Protein AF-A0A3T0Y3P7-F1 (afdb_monomer_lite)

Secondary structure (DSSP, 8-state):
-EEEEEEEEEEEE-TTSS-EEEEEEEEEEETTS-EEEEE-HHHHTTTTT-HHHHHHHHHHHHHT--SSEEPPPEETTT--B-

Radius of gyration: 13.36 Å; chains: 1; bounding box: 26×26×40 Å

pLDDT: mean 94.64, std 4.27, range [79.19, 98.38]

Sequence (82 aa):
MPVAIRAAASWRRRRWLKSHYRRIRHDARFADGREEHGIDLNAVLQGARFPADYWSTRKGADLACPEEGTGLWVDYPYGRTL

Structure (mmCIF, N/CA/C/O backbone):
data_AF-A0A3T0Y3P7-F1
#
_entry.id   AF-A0A3T0Y3P7-F1
#
loop_
_atom_site.group_PDB
_atom_site.id
_atom_site.type_symbol
_atom_site.label_atom_id
_atom_site.label_alt_id
_atom_site.label_comp_id
_atom_site.label_asym_id
_atom_site.label_entity_id
_atom_site.label_seq_id
_atom_site.pdbx_PDB_ins_code
_atom_site.Cartn_x
_atom_site.Cartn_y
_atom_site.Cartn_z
_atom_site.occupancy
_atom_site.B_iso_or_equiv
_atom_site.auth_seq_id
_atom_site.auth_comp_id
_atom_site.auth_asym_id
_atom_site.auth_atom_id
_atom_site.pdbx_PDB_model_num
ATOM 1 N N . MET A 1 1 ? 9.133 -9.245 -8.480 1.00 85.19 1 MET A N 1
ATOM 2 C CA . MET A 1 1 ? 8.571 -7.880 -8.420 1.00 85.19 1 MET A CA 1
ATOM 3 C C . MET A 1 1 ? 7.094 -8.001 -8.101 1.00 85.19 1 MET A C 1
ATOM 5 O O . MET A 1 1 ? 6.476 -8.911 -8.651 1.00 85.19 1 MET A O 1
ATOM 9 N N . PRO A 1 2 ? 6.547 -7.195 -7.182 1.00 93.56 2 PRO A N 1
ATOM 10 C CA . PRO A 1 2 ? 5.106 -7.164 -6.970 1.00 93.56 2 PRO A CA 1
ATOM 11 C C . PRO A 1 2 ? 4.396 -6.614 -8.211 1.00 93.56 2 PRO A C 1
ATOM 13 O O . PRO A 1 2 ? 4.980 -5.862 -8.988 1.00 93.56 2 PRO A O 1
ATOM 16 N N . VAL A 1 3 ? 3.141 -7.011 -8.386 1.00 97.06 3 VAL A N 1
ATOM 17 C CA . VAL A 1 3 ? 2.252 -6.542 -9.462 1.00 97.06 3 VAL A CA 1
ATOM 18 C C . VAL A 1 3 ? 1.188 -5.583 -8.939 1.00 97.06 3 VAL A C 1
ATOM 20 O O . VAL A 1 3 ? 0.668 -4.774 -9.700 1.00 97.06 3 VAL A O 1
ATOM 23 N N . ALA A 1 4 ? 0.886 -5.645 -7.639 1.00 97.69 4 ALA A N 1
ATOM 24 C CA . ALA A 1 4 ? -0.042 -4.734 -6.994 1.00 97.69 4 ALA A CA 1
ATOM 25 C C . ALA A 1 4 ? 0.341 -4.474 -5.535 1.00 97.69 4 ALA A C 1
ATOM 27 O O . ALA A 1 4 ? 0.927 -5.331 -4.870 1.00 97.69 4 ALA A O 1
ATOM 28 N N . ILE A 1 5 ? -0.029 -3.298 -5.037 1.00 98.00 5 ILE A N 1
ATOM 29 C CA . ILE A 1 5 ? 0.162 -2.851 -3.655 1.00 98.00 5 ILE A CA 1
ATOM 30 C C . ILE A 1 5 ? -1.182 -2.387 -3.097 1.00 98.00 5 ILE A C 1
ATOM 32 O O . ILE A 1 5 ? -2.023 -1.896 -3.839 1.00 98.00 5 ILE A O 1
ATOM 36 N N . ARG A 1 6 ? -1.397 -2.496 -1.789 1.00 98.12 6 ARG A N 1
ATOM 37 C CA . ARG A 1 6 ? -2.489 -1.782 -1.108 1.00 98.12 6 ARG A CA 1
ATOM 38 C C . ARG A 1 6 ? -2.024 -1.224 0.222 1.00 98.12 6 ARG A C 1
ATOM 40 O O . ARG A 1 6 ? -1.059 -1.720 0.807 1.00 98.12 6 ARG A O 1
ATOM 47 N N . ALA A 1 7 ? -2.741 -0.227 0.718 1.00 98.19 7 ALA A N 1
ATOM 48 C CA . ALA A 1 7 ? -2.546 0.312 2.054 1.00 98.19 7 ALA A CA 1
ATOM 49 C C . ALA A 1 7 ? -3.693 -0.116 2.981 1.00 98.19 7 ALA A C 1
ATOM 51 O O . ALA A 1 7 ? -4.848 -0.201 2.569 1.00 98.19 7 ALA A O 1
ATOM 52 N N . ALA A 1 8 ? -3.372 -0.374 4.245 1.00 97.94 8 ALA A N 1
ATOM 53 C CA . ALA A 1 8 ? -4.339 -0.652 5.297 1.00 97.94 8 ALA A CA 1
ATOM 54 C C . ALA A 1 8 ? -4.125 0.304 6.473 1.00 97.94 8 ALA A C 1
ATOM 56 O O . ALA A 1 8 ? -3.021 0.405 7.021 1.00 97.94 8 ALA A O 1
ATOM 57 N N . ALA A 1 9 ? -5.191 0.992 6.871 1.00 97.62 9 ALA A N 1
ATOM 58 C CA . ALA A 1 9 ? -5.210 1.923 7.984 1.00 97.62 9 ALA A CA 1
ATOM 59 C C . ALA A 1 9 ? -5.814 1.276 9.236 1.00 97.62 9 ALA A C 1
ATOM 61 O O . ALA A 1 9 ? -6.806 0.554 9.185 1.00 97.62 9 ALA A O 1
ATOM 62 N N . SER A 1 10 ? -5.216 1.557 10.392 1.00 96.00 10 SER A N 1
ATOM 63 C CA . SER A 1 10 ? -5.771 1.187 11.698 1.00 96.00 10 SER A CA 1
ATOM 64 C C . SER A 1 10 ? -5.479 2.267 12.728 1.00 96.00 10 SER A C 1
ATOM 66 O O . SER A 1 10 ? -4.386 2.847 12.734 1.00 96.00 10 SER A O 1
ATOM 68 N N . TRP A 1 11 ? -6.415 2.506 13.643 1.00 94.75 11 TRP A N 1
ATOM 69 C CA . TRP A 1 11 ? -6.175 3.396 14.772 1.00 94.75 11 TRP A CA 1
ATOM 70 C C . TRP A 1 11 ? -5.384 2.690 15.870 1.00 94.75 11 TRP A C 1
ATOM 72 O O . TRP A 1 11 ? -5.693 1.579 16.305 1.00 94.75 11 TRP A O 1
ATOM 82 N N . ARG A 1 12 ? -4.326 3.344 16.350 1.00 91.69 12 ARG A N 1
ATOM 83 C CA . ARG A 1 12 ? -3.528 2.871 17.483 1.00 91.69 12 ARG A CA 1
ATOM 84 C C . ARG A 1 12 ? -3.511 3.920 18.578 1.00 91.69 12 ARG A C 1
ATOM 86 O O . ARG A 1 12 ? -3.378 5.112 18.317 1.00 91.69 12 ARG A O 1
ATOM 93 N N . ARG A 1 13 ? -3.626 3.465 19.823 1.00 90.38 13 ARG A N 1
ATOM 94 C CA . ARG A 1 13 ? -3.473 4.320 21.000 1.00 90.38 13 ARG A CA 1
ATOM 95 C C . ARG A 1 13 ? -1.988 4.484 21.314 1.00 90.38 13 ARG A C 1
ATOM 97 O O . ARG A 1 13 ? -1.237 3.506 21.312 1.00 90.38 13 ARG A O 1
ATOM 104 N N . ARG A 1 14 ? -1.555 5.709 21.610 1.00 87.50 14 ARG A N 1
ATOM 105 C CA . ARG A 1 14 ? -0.223 5.948 22.181 1.00 87.50 14 ARG A CA 1
ATOM 106 C C . ARG A 1 14 ? -0.227 5.457 23.631 1.00 87.50 14 ARG A C 1
ATOM 108 O O . ARG A 1 14 ? -1.102 5.837 24.394 1.00 87.50 14 ARG A O 1
ATOM 115 N N . ARG A 1 15 ? 0.739 4.620 24.033 1.00 80.88 15 ARG A N 1
ATOM 116 C CA . ARG A 1 15 ? 0.737 3.980 25.370 1.00 80.88 15 ARG A CA 1
ATOM 117 C C . ARG A 1 15 ? 0.674 4.970 26.544 1.00 80.88 15 ARG A C 1
ATOM 119 O O . ARG A 1 15 ? 0.090 4.636 27.564 1.00 80.88 15 ARG A O 1
ATOM 126 N N . TRP A 1 16 ? 1.224 6.174 26.381 1.00 80.62 16 TRP A N 1
ATOM 127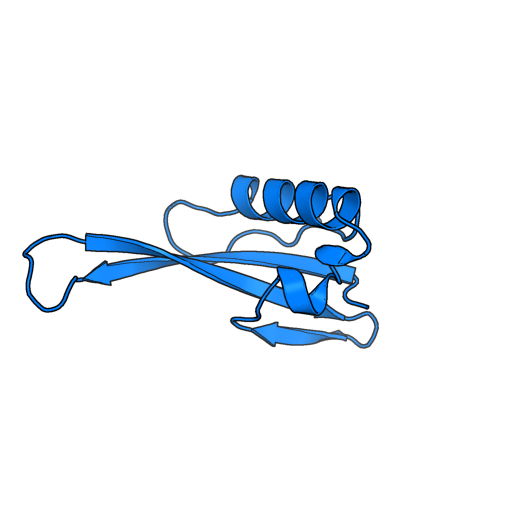 C CA . TRP A 1 16 ? 1.371 7.167 27.457 1.00 80.62 16 TRP A CA 1
ATOM 128 C C . TRP A 1 16 ? 0.546 8.443 27.269 1.00 80.62 16 TRP A C 1
ATOM 130 O O . TRP A 1 16 ? 0.51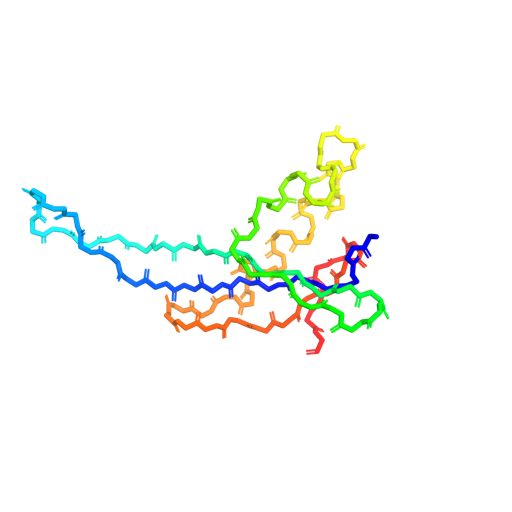1 9.296 28.146 1.00 80.62 16 TRP A O 1
ATOM 140 N N . LEU A 1 17 ? -0.119 8.593 26.126 1.00 79.19 17 LEU A N 1
ATOM 141 C CA . LEU A 1 17 ? -0.909 9.776 25.795 1.00 79.19 17 LEU A CA 1
ATOM 142 C C . LEU A 1 17 ? -2.340 9.324 25.520 1.00 79.19 17 LEU A C 1
ATOM 144 O O . LEU A 1 17 ? -2.545 8.326 24.835 1.00 79.19 17 LEU A O 1
ATOM 148 N N . LYS A 1 18 ? -3.340 10.100 25.951 1.00 84.00 18 LYS A N 1
ATOM 149 C CA . LYS A 1 18 ? -4.761 9.884 25.597 1.00 84.00 18 LYS A CA 1
ATOM 150 C C . LYS A 1 18 ? -5.061 10.166 24.108 1.00 84.00 18 LYS A C 1
ATOM 152 O O . LYS A 1 18 ? -6.177 10.511 23.747 1.00 84.00 18 LYS A O 1
ATOM 157 N N . SER A 1 19 ? -4.057 10.049 23.242 1.00 88.75 19 SER A N 1
ATOM 158 C CA . SER A 1 19 ? -4.110 10.365 21.821 1.00 88.75 19 SER A CA 1
ATOM 159 C C . SER A 1 19 ? -4.027 9.089 20.985 1.00 88.75 19 SER A C 1
ATOM 161 O O . SER A 1 19 ? -3.284 8.148 21.296 1.00 88.75 19 SER A O 1
ATOM 163 N N . HIS A 1 20 ? -4.803 9.079 19.907 1.00 89.50 20 HIS A N 1
ATOM 164 C CA . HIS A 1 20 ? -4.799 8.048 18.883 1.00 89.50 20 HIS A CA 1
ATOM 165 C C . HIS A 1 20 ? -4.001 8.542 17.672 1.00 89.50 20 HIS A C 1
ATOM 167 O O . HIS A 1 20 ? -3.933 9.739 17.403 1.00 89.50 20 HIS A O 1
ATOM 173 N N . TYR A 1 21 ? -3.368 7.624 16.951 1.00 91.31 21 TYR A N 1
ATOM 174 C CA . TYR A 1 21 ? -2.729 7.922 15.676 1.00 91.31 21 TYR A CA 1
ATOM 175 C C . TYR A 1 21 ? -3.112 6.873 14.640 1.00 91.31 21 TYR A C 1
ATOM 177 O O . TYR A 1 21 ? -3.276 5.690 14.960 1.00 91.31 21 TYR A O 1
ATOM 185 N N . ARG A 1 22 ? -3.248 7.323 13.395 1.00 93.69 22 ARG A N 1
ATOM 186 C CA . ARG A 1 22 ? -3.517 6.456 12.254 1.00 93.69 22 ARG A CA 1
ATOM 187 C C . ARG A 1 22 ? -2.214 5.773 11.861 1.00 93.69 22 ARG A C 1
ATOM 189 O O . ARG A 1 22 ? -1.229 6.434 11.537 1.00 93.69 22 ARG A O 1
ATOM 196 N N . ARG A 1 23 ? -2.185 4.444 11.934 1.00 95.00 23 ARG A N 1
ATOM 197 C CA . ARG A 1 23 ? -1.073 3.627 11.448 1.00 95.00 23 ARG A CA 1
ATOM 198 C C . ARG A 1 23 ? -1.443 3.063 10.083 1.00 95.00 23 ARG A C 1
ATOM 200 O O . ARG A 1 23 ? -2.417 2.321 9.989 1.00 95.00 23 ARG A O 1
ATOM 207 N N . ILE A 1 24 ? -0.614 3.349 9.084 1.00 96.44 24 ILE A N 1
ATOM 208 C CA . ILE A 1 24 ? -0.703 2.759 7.747 1.00 96.44 24 ILE A CA 1
ATOM 209 C C . ILE A 1 24 ? 0.304 1.608 7.641 1.00 96.44 24 ILE A C 1
ATOM 211 O O . ILE A 1 24 ? 1.427 1.695 8.146 1.00 96.44 24 ILE A O 1
ATOM 215 N N . ARG A 1 25 ? -0.122 0.506 7.032 1.00 97.12 25 ARG A N 1
ATOM 216 C CA . ARG A 1 25 ? 0.718 -0.619 6.604 1.00 97.12 25 ARG A CA 1
ATOM 217 C C . ARG A 1 25 ? 0.491 -0.855 5.118 1.00 97.12 25 ARG A C 1
ATOM 219 O O . ARG A 1 25 ? -0.581 -0.528 4.623 1.00 97.12 25 ARG A O 1
ATOM 226 N N . HIS A 1 26 ? 1.471 -1.447 4.451 1.00 97.75 26 HIS A N 1
ATOM 227 C CA . HIS A 1 26 ? 1.361 -1.809 3.045 1.00 97.75 26 HIS A CA 1
ATOM 228 C C . HIS A 1 26 ? 1.424 -3.317 2.887 1.00 97.75 26 HIS A C 1
ATOM 230 O O . HIS A 1 26 ? 2.195 -3.975 3.586 1.00 97.75 26 HIS A O 1
ATOM 236 N N . ASP A 1 27 ? 0.643 -3.826 1.947 1.00 97.94 27 ASP A N 1
ATOM 237 C CA . ASP A 1 27 ? 0.697 -5.211 1.504 1.00 97.94 27 ASP A CA 1
ATOM 238 C C . ASP A 1 27 ? 1.096 -5.240 0.028 1.00 97.94 27 ASP A C 1
ATOM 240 O O . ASP A 1 27 ? 0.794 -4.305 -0.720 1.00 97.94 27 ASP A O 1
ATOM 244 N N . ALA A 1 28 ? 1.745 -6.320 -0.394 1.00 97.88 28 ALA A N 1
ATOM 245 C CA . ALA A 1 28 ? 2.129 -6.554 -1.778 1.00 97.88 28 ALA A CA 1
ATOM 246 C C . ALA A 1 28 ? 1.558 -7.867 -2.292 1.00 97.88 28 ALA A C 1
ATOM 248 O O . ALA A 1 28 ? 1.620 -8.882 -1.604 1.00 97.88 28 ALA A O 1
ATOM 249 N N . ARG A 1 29 ? 1.076 -7.850 -3.533 1.00 97.88 29 ARG A N 1
ATOM 250 C CA . ARG A 1 29 ? 0.723 -9.040 -4.303 1.00 97.88 29 ARG A CA 1
ATOM 251 C C . ARG A 1 29 ? 1.746 -9.241 -5.412 1.00 97.88 29 ARG A C 1
ATOM 253 O O . ARG A 1 29 ? 2.095 -8.299 -6.125 1.00 97.88 29 ARG A O 1
ATOM 260 N N . PHE A 1 30 ? 2.217 -10.468 -5.565 1.00 96.19 30 PHE A N 1
ATOM 261 C CA . PHE A 1 30 ? 3.197 -10.873 -6.566 1.00 96.19 30 PHE A CA 1
ATOM 262 C C . PHE A 1 30 ? 2.526 -11.619 -7.726 1.00 96.19 30 PHE A C 1
ATOM 264 O O . PHE A 1 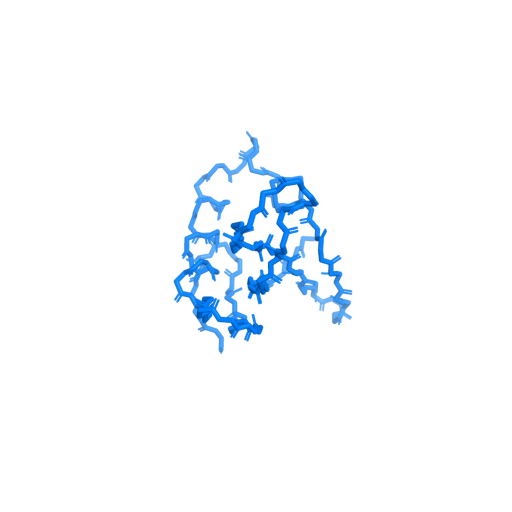30 ? 1.388 -12.072 -7.620 1.00 96.19 30 PHE A O 1
ATOM 271 N N . ALA A 1 31 ? 3.227 -11.717 -8.858 1.00 94.94 31 ALA A N 1
ATOM 272 C CA . ALA A 1 31 ? 2.702 -12.343 -10.076 1.00 94.94 31 ALA A CA 1
ATOM 273 C C . ALA A 1 31 ? 2.366 -13.838 -9.908 1.00 94.94 31 ALA A C 1
ATOM 275 O O . ALA A 1 31 ? 1.540 -14.368 -10.640 1.00 94.94 31 ALA A O 1
ATOM 276 N N . ASP A 1 32 ? 2.991 -14.503 -8.936 1.00 95.19 32 ASP A N 1
ATOM 277 C CA . ASP A 1 32 ? 2.735 -15.894 -8.545 1.00 95.19 32 ASP A CA 1
ATOM 278 C C . ASP A 1 32 ? 1.492 -16.053 -7.642 1.00 95.19 32 ASP A C 1
ATOM 280 O O . ASP A 1 32 ? 1.186 -17.157 -7.198 1.00 95.19 32 ASP A O 1
ATOM 284 N N . GLY A 1 33 ? 0.776 -14.960 -7.354 1.00 94.56 33 GLY A N 1
ATOM 285 C CA . GLY A 1 33 ? -0.390 -14.943 -6.472 1.00 94.56 33 GLY A CA 1
ATOM 286 C C . GLY A 1 33 ? -0.048 -14.839 -4.986 1.00 94.56 33 GLY A C 1
ATOM 287 O O . GLY A 1 33 ? -0.956 -14.758 -4.160 1.00 94.56 33 GLY A O 1
ATOM 288 N N . ARG A 1 34 ? 1.239 -14.799 -4.622 1.00 96.44 34 ARG A N 1
ATOM 289 C CA . ARG A 1 34 ? 1.668 -14.623 -3.235 1.00 96.44 34 ARG A CA 1
ATOM 290 C C . ARG A 1 34 ? 1.306 -13.225 -2.746 1.00 96.44 34 ARG A C 1
ATOM 292 O O . ARG A 1 34 ? 1.534 -12.238 -3.446 1.00 96.44 34 ARG A O 1
ATOM 299 N N . GLU A 1 35 ? 0.793 -13.142 -1.525 1.00 97.31 35 GLU A N 1
ATOM 300 C CA . GLU A 1 35 ? 0.574 -11.880 -0.821 1.00 97.31 35 GLU A CA 1
ATOM 301 C C . GLU A 1 35 ? 1.487 -11.796 0.403 1.00 97.31 35 GLU A C 1
ATOM 303 O O . GLU A 1 35 ? 1.593 -12.739 1.185 1.00 97.31 35 GLU A O 1
A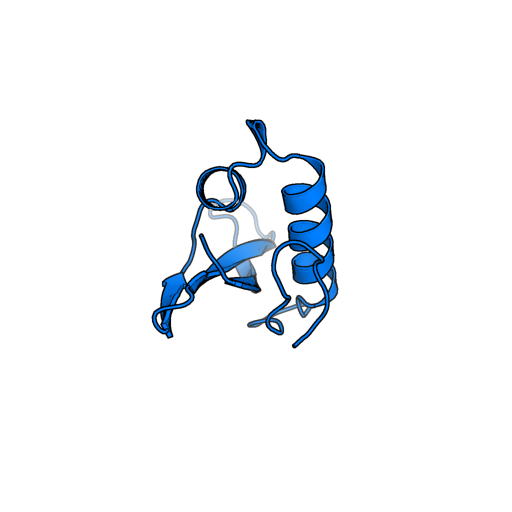TOM 308 N N . GLU A 1 36 ? 2.157 -10.660 0.564 1.00 97.38 36 GLU A N 1
ATOM 309 C CA . GLU A 1 36 ? 2.935 -10.330 1.755 1.00 97.38 36 GLU A CA 1
ATOM 310 C C . GLU A 1 36 ? 2.313 -9.119 2.448 1.00 97.38 36 GLU A C 1
ATOM 312 O O . GLU A 1 36 ? 2.005 -8.116 1.802 1.00 97.38 36 GLU A O 1
ATOM 317 N N . HIS A 1 37 ? 2.157 -9.193 3.771 1.00 96.81 37 HIS A N 1
ATOM 318 C CA . HIS A 1 37 ? 1.489 -8.156 4.557 1.00 96.81 37 HIS A CA 1
ATOM 319 C C . HIS A 1 37 ? 2.460 -7.369 5.434 1.00 96.81 37 HIS A C 1
ATOM 321 O O . HIS A 1 37 ? 3.373 -7.931 6.038 1.00 96.81 37 HIS A O 1
ATOM 327 N N . GLY A 1 38 ? 2.208 -6.068 5.588 1.00 95.62 38 GLY A N 1
ATOM 328 C CA . GLY A 1 38 ? 2.992 -5.203 6.474 1.00 95.62 38 GLY A CA 1
ATOM 329 C C . GLY A 1 38 ? 4.445 -4.991 6.038 1.00 95.62 38 GLY A C 1
ATOM 330 O O . GLY A 1 38 ? 5.315 -4.849 6.898 1.00 95.62 38 GLY A O 1
ATOM 331 N N . ILE A 1 39 ? 4.691 -4.963 4.731 1.00 96.12 39 ILE A N 1
ATOM 332 C CA . ILE A 1 39 ? 6.019 -4.837 4.127 1.00 96.12 39 ILE A CA 1
ATOM 333 C C . ILE A 1 39 ? 6.598 -3.416 4.229 1.00 96.12 39 ILE A C 1
ATOM 335 O O . ILE A 1 39 ? 5.870 -2.425 4.363 1.00 96.12 39 ILE A O 1
ATOM 339 N N . ASP A 1 40 ? 7.923 -3.311 4.089 1.00 95.62 40 ASP A N 1
ATOM 340 C CA . ASP A 1 40 ? 8.581 -2.049 3.742 1.00 95.62 40 ASP A CA 1
ATOM 341 C C . ASP A 1 40 ? 8.455 -1.809 2.232 1.00 95.62 40 ASP A C 1
ATOM 343 O O . ASP A 1 40 ? 9.141 -2.426 1.413 1.00 95.62 40 ASP A O 1
ATOM 347 N N . LEU A 1 41 ? 7.563 -0.888 1.871 1.00 93.44 41 LEU A N 1
ATOM 348 C CA . LEU A 1 41 ? 7.257 -0.564 0.483 1.00 93.44 41 LEU A CA 1
ATOM 349 C C . LEU A 1 41 ? 8.484 -0.062 -0.294 1.00 93.44 41 LEU A C 1
ATOM 351 O O . LEU A 1 41 ? 8.630 -0.377 -1.472 1.00 93.44 41 LEU A O 1
ATOM 355 N N . ASN A 1 42 ? 9.375 0.698 0.348 1.00 94.44 42 ASN A N 1
ATOM 356 C CA . ASN A 1 42 ? 10.560 1.232 -0.321 1.00 94.44 42 ASN A CA 1
ATOM 357 C C . ASN A 1 42 ? 11.543 0.110 -0.677 1.00 94.44 42 ASN A C 1
ATOM 359 O O . ASN A 1 42 ? 12.086 0.092 -1.782 1.00 94.44 42 ASN A O 1
ATOM 363 N N . ALA A 1 43 ? 11.731 -0.846 0.236 1.00 94.69 43 ALA A N 1
ATOM 364 C CA . ALA A 1 43 ? 12.578 -2.008 -0.004 1.00 94.69 43 ALA A CA 1
ATOM 365 C C . ALA A 1 43 ? 12.001 -2.908 -1.109 1.00 94.69 43 ALA A C 1
ATOM 367 O O . ALA A 1 43 ? 12.714 -3.275 -2.044 1.00 94.69 43 ALA A O 1
ATOM 368 N N . VAL A 1 44 ? 10.702 -3.217 -1.044 1.00 95.00 44 VAL A N 1
ATOM 369 C CA . VAL A 1 44 ? 10.051 -4.144 -1.985 1.00 95.00 44 VAL A CA 1
ATOM 370 C C . VAL A 1 44 ? 9.946 -3.563 -3.399 1.00 95.00 44 VAL A C 1
ATOM 372 O O . VAL A 1 44 ? 10.166 -4.289 -4.369 1.00 95.00 44 VAL A O 1
ATOM 375 N N . LEU A 1 45 ? 9.658 -2.264 -3.536 1.00 92.75 45 LEU A N 1
ATOM 376 C CA . LEU A 1 45 ? 9.572 -1.588 -4.840 1.00 92.75 45 LEU A CA 1
ATOM 377 C C . LEU A 1 45 ? 10.925 -1.095 -5.371 1.00 92.75 45 LEU A C 1
ATOM 379 O O . LEU A 1 45 ? 10.970 -0.461 -6.422 1.00 92.75 45 LEU A O 1
ATOM 383 N N . GLN A 1 46 ? 12.025 -1.350 -4.653 1.00 91.50 46 GLN A N 1
ATOM 384 C CA . GLN A 1 46 ? 13.346 -0.787 -4.950 1.00 91.50 46 GLN A CA 1
ATOM 385 C C . GLN A 1 46 ? 13.297 0.738 -5.152 1.00 91.50 46 GLN A C 1
ATOM 387 O O . GLN A 1 46 ? 13.888 1.262 -6.096 1.00 91.50 46 GLN A O 1
ATOM 392 N N . GLY A 1 47 ? 12.612 1.474 -4.272 1.00 87.25 47 GLY A N 1
ATOM 393 C CA . GLY A 1 47 ? 12.365 2.911 -4.447 1.00 87.25 47 GLY A CA 1
ATOM 394 C C . GLY A 1 47 ? 13.634 3.766 -4.554 1.00 87.25 47 GLY A C 1
ATOM 395 O O . GLY A 1 47 ? 13.626 4.787 -5.234 1.00 87.25 47 GLY A O 1
ATOM 396 N N . ALA A 1 48 ? 14.759 3.320 -3.982 1.00 85.62 48 ALA A N 1
ATOM 397 C CA . ALA A 1 48 ? 16.062 3.964 -4.178 1.00 85.62 48 ALA A CA 1
ATOM 398 C C . ALA A 1 48 ? 16.575 3.870 -5.630 1.00 85.62 48 ALA A C 1
ATOM 400 O O . ALA A 1 48 ? 17.287 4.758 -6.091 1.00 85.62 48 ALA A O 1
ATOM 401 N N . ARG A 1 49 ? 16.214 2.801 -6.351 1.00 92.50 49 ARG A N 1
ATOM 402 C CA . ARG A 1 49 ? 16.572 2.571 -7.757 1.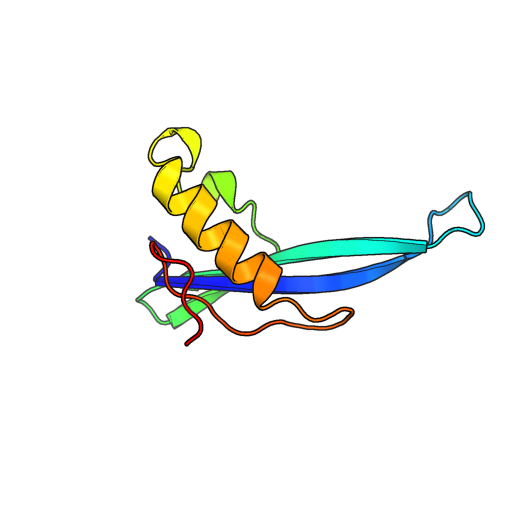00 92.50 49 ARG A CA 1
ATOM 403 C C . ARG A 1 49 ? 15.517 3.124 -8.717 1.00 92.50 49 ARG A C 1
ATOM 405 O O . ARG A 1 49 ? 15.881 3.683 -9.746 1.00 92.50 49 ARG A O 1
ATOM 412 N N . PHE A 1 50 ? 14.235 2.987 -8.375 1.00 91.19 50 PHE A N 1
ATOM 413 C CA . PHE A 1 50 ? 13.091 3.408 -9.192 1.00 91.19 50 PHE A CA 1
ATOM 414 C C . PHE A 1 50 ? 12.178 4.371 -8.411 1.00 91.19 50 PHE A C 1
ATOM 416 O O . PHE A 1 50 ? 11.062 4.011 -8.023 1.00 91.19 50 PHE A O 1
ATOM 423 N N . PRO A 1 51 ? 12.633 5.610 -8.145 1.00 94.12 51 PRO A N 1
ATOM 424 C CA . PRO A 1 51 ? 11.904 6.532 -7.278 1.00 94.12 51 PRO A CA 1
ATOM 425 C C . PRO A 1 51 ? 10.543 6.940 -7.851 1.00 94.12 51 PRO A C 1
ATOM 427 O O . PRO A 1 51 ? 9.586 7.064 -7.093 1.00 94.12 51 PRO A O 1
ATOM 430 N N . ALA A 1 52 ? 10.423 7.122 -9.170 1.00 95.75 52 ALA A N 1
ATOM 431 C CA . ALA A 1 52 ? 9.164 7.521 -9.807 1.00 95.75 52 ALA A CA 1
ATOM 432 C C . ALA A 1 52 ? 8.068 6.450 -9.666 1.00 95.75 52 ALA A C 1
ATOM 434 O O . ALA A 1 52 ? 6.933 6.773 -9.306 1.00 95.75 52 ALA A O 1
ATOM 435 N N . ASP A 1 53 ? 8.423 5.184 -9.880 1.00 95.06 53 ASP A N 1
ATOM 436 C CA . ASP A 1 53 ? 7.515 4.040 -9.756 1.00 95.06 53 ASP A CA 1
ATOM 437 C C . ASP A 1 53 ? 7.054 3.867 -8.309 1.00 95.06 53 ASP A C 1
ATOM 439 O O . ASP A 1 53 ? 5.863 3.706 -8.030 1.00 95.06 53 ASP A O 1
ATOM 443 N N . TYR A 1 54 ? 7.999 3.973 -7.369 1.00 96.00 54 TYR A N 1
ATOM 444 C CA . TYR A 1 54 ? 7.703 3.953 -5.942 1.00 96.00 54 TYR A CA 1
ATOM 445 C C . TYR A 1 54 ? 6.737 5.078 -5.551 1.00 96.00 54 TYR A C 1
ATOM 447 O O . TYR A 1 54 ? 5.732 4.813 -4.889 1.00 96.00 54 TYR A O 1
ATOM 455 N N . TRP A 1 55 ? 7.002 6.320 -5.971 1.00 97.31 55 TRP A N 1
ATOM 456 C CA . TRP A 1 55 ? 6.148 7.462 -5.637 1.00 97.31 55 TRP A CA 1
ATOM 457 C C . TRP A 1 55 ? 4.748 7.338 -6.235 1.00 97.31 55 TRP A C 1
ATOM 459 O O . TRP A 1 55 ? 3.771 7.603 -5.533 1.00 97.31 55 TRP A O 1
ATOM 469 N N . SER A 1 56 ? 4.644 6.913 -7.494 1.00 97.62 56 SER A N 1
ATOM 470 C CA . SER A 1 56 ? 3.361 6.733 -8.183 1.00 97.62 56 SER A CA 1
ATOM 471 C C . SER A 1 56 ? 2.525 5.650 -7.503 1.00 97.62 56 SER A C 1
ATOM 473 O O . SER A 1 56 ? 1.386 5.901 -7.108 1.00 97.62 56 SER A O 1
ATOM 475 N N . THR A 1 57 ? 3.133 4.490 -7.248 1.00 97.19 57 THR A N 1
ATOM 476 C CA . THR A 1 57 ? 2.471 3.356 -6.591 1.00 97.19 57 THR A CA 1
ATOM 477 C C . THR A 1 57 ? 2.054 3.693 -5.161 1.00 97.19 57 THR A C 1
ATOM 479 O O . THR A 1 57 ? 0.913 3.448 -4.771 1.00 97.19 57 THR A O 1
ATOM 482 N N . ARG A 1 58 ? 2.947 4.310 -4.372 1.00 97.06 58 ARG A N 1
ATOM 483 C CA . ARG A 1 58 ? 2.644 4.726 -2.997 1.00 97.06 58 ARG A CA 1
ATOM 484 C C . ARG A 1 58 ? 1.495 5.727 -2.959 1.00 97.06 58 ARG A C 1
ATOM 486 O O . ARG A 1 58 ? 0.574 5.558 -2.169 1.00 97.06 58 ARG A O 1
ATOM 493 N N . LYS A 1 59 ? 1.530 6.749 -3.819 1.00 97.81 59 LYS A N 1
ATOM 494 C CA . LYS A 1 59 ? 0.471 7.760 -3.886 1.00 97.81 59 LYS A CA 1
ATOM 495 C C . LYS A 1 59 ? -0.873 7.134 -4.258 1.00 97.81 59 LYS A C 1
ATOM 497 O O . LYS A 1 59 ? -1.880 7.482 -3.651 1.00 97.81 59 LYS A O 1
ATOM 502 N N . GLY A 1 60 ? -0.882 6.203 -5.210 1.00 98.06 60 GLY A N 1
ATOM 503 C CA . GLY A 1 60 ? -2.068 5.424 -5.558 1.00 98.06 60 GLY A CA 1
ATOM 504 C C . GLY A 1 60 ? -2.634 4.656 -4.365 1.00 98.06 60 GLY A C 1
ATOM 505 O O . GLY A 1 60 ? -3.814 4.786 -4.046 1.00 98.06 60 GLY A O 1
ATOM 506 N N . ALA A 1 61 ? -1.779 3.909 -3.662 1.00 97.75 61 ALA A N 1
ATOM 507 C CA . ALA A 1 61 ? -2.177 3.132 -2.492 1.00 97.75 61 ALA A CA 1
ATOM 508 C C . ALA A 1 61 ? -2.704 4.024 -1.354 1.00 97.75 61 ALA A C 1
ATOM 510 O O . ALA A 1 61 ? -3.705 3.683 -0.729 1.00 97.75 61 ALA A O 1
ATOM 511 N N . ASP A 1 62 ? -2.072 5.178 -1.114 1.00 96.81 62 ASP A N 1
ATOM 512 C CA . ASP A 1 62 ? -2.502 6.154 -0.108 1.00 96.81 62 ASP A CA 1
ATOM 513 C C . ASP A 1 62 ? -3.878 6.757 -0.451 1.00 96.81 62 ASP A C 1
ATOM 515 O O . ASP A 1 62 ? -4.713 6.909 0.440 1.00 96.81 62 ASP A O 1
ATOM 519 N N . LEU A 1 63 ? -4.144 7.058 -1.730 1.00 97.94 63 LEU A N 1
ATOM 520 C CA . LEU A 1 63 ? -5.444 7.561 -2.200 1.00 97.94 63 LEU A CA 1
ATOM 521 C C . LEU A 1 63 ? -6.552 6.502 -2.120 1.00 97.94 63 LEU A C 1
ATOM 523 O O . LEU A 1 63 ? -7.692 6.831 -1.808 1.00 97.94 63 LEU A O 1
ATOM 527 N N . ALA A 1 64 ? -6.217 5.238 -2.378 1.00 97.75 64 ALA A N 1
ATOM 528 C CA . ALA A 1 64 ? -7.139 4.110 -2.262 1.00 97.75 64 ALA A CA 1
ATOM 529 C C . ALA A 1 64 ? -7.349 3.638 -0.808 1.00 97.75 64 ALA A C 1
ATOM 531 O O . ALA A 1 64 ? -8.149 2.732 -0.558 1.00 97.75 64 ALA A O 1
ATOM 532 N N . CYS A 1 65 ? -6.618 4.211 0.154 1.00 97.56 65 CYS A N 1
ATOM 533 C CA . CYS A 1 65 ? -6.660 3.821 1.556 1.00 97.56 65 CYS A CA 1
ATOM 534 C C . CYS A 1 65 ? -7.835 4.498 2.283 1.00 97.56 65 CYS A C 1
ATOM 536 O O . CYS A 1 65 ? -7.830 5.726 2.426 1.00 97.56 65 CYS A O 1
ATOM 538 N N . PRO A 1 66 ? -8.806 3.737 2.820 1.00 96.50 66 PRO A N 1
ATOM 539 C CA . PRO A 1 66 ? -9.899 4.300 3.600 1.00 96.50 66 PRO A CA 1
ATOM 540 C C . PRO A 1 66 ? -9.378 4.884 4.914 1.00 96.50 66 PRO A C 1
ATOM 542 O O . PRO A 1 66 ? -8.259 4.598 5.350 1.00 96.50 66 PRO A O 1
ATOM 545 N N . GLU A 1 67 ? -10.208 5.676 5.589 1.00 95.12 67 GLU A N 1
ATOM 546 C CA . GLU A 1 67 ? -9.870 6.234 6.901 1.00 95.12 67 GLU A CA 1
ATOM 547 C C . GLU A 1 67 ? -9.440 5.141 7.899 1.00 95.12 67 GLU A C 1
ATOM 549 O O . GLU A 1 67 ? -8.381 5.256 8.527 1.00 95.12 67 GLU A O 1
ATOM 554 N N . GLU A 1 68 ? -10.190 4.039 7.948 1.00 97.00 68 GLU A N 1
ATOM 555 C CA . GLU A 1 68 ? -9.878 2.813 8.679 1.00 97.00 68 GLU A CA 1
ATOM 556 C C . GLU A 1 68 ? -10.217 1.583 7.823 1.00 97.00 68 GLU A C 1
ATOM 558 O O . GLU A 1 68 ? -11.195 1.583 7.077 1.00 97.00 68 GLU A O 1
ATOM 563 N N . GLY A 1 69 ? -9.406 0.529 7.927 1.00 96.56 69 GLY A N 1
ATOM 564 C CA . GLY A 1 69 ? -9.585 -0.714 7.181 1.00 96.56 69 GLY A CA 1
ATOM 565 C C . GLY A 1 69 ? -8.587 -0.888 6.038 1.00 96.56 69 GLY A C 1
ATOM 566 O O . GLY A 1 69 ? -7.557 -0.218 5.968 1.00 96.56 69 GLY A O 1
ATOM 567 N N . THR A 1 70 ? -8.874 -1.848 5.163 1.00 97.81 70 THR A N 1
ATOM 568 C CA . THR A 1 70 ? -7.993 -2.231 4.052 1.00 97.81 70 THR A CA 1
ATOM 569 C C . THR A 1 70 ? -8.454 -1.551 2.770 1.00 97.81 70 THR A C 1
ATOM 571 O O . THR A 1 70 ? -9.625 -1.655 2.415 1.00 97.81 70 THR A O 1
ATOM 574 N N . GLY A 1 71 ? -7.543 -0.853 2.096 1.00 97.25 71 GLY A N 1
ATOM 575 C CA . GLY A 1 71 ? -7.802 -0.199 0.819 1.00 97.25 71 GLY A CA 1
ATOM 576 C C . GLY A 1 71 ? -7.789 -1.147 -0.370 1.00 97.25 71 GLY A C 1
ATOM 577 O O . GLY A 1 71 ? -7.448 -2.329 -0.259 1.00 97.25 71 GLY A O 1
ATOM 578 N N . LEU A 1 72 ? -8.162 -0.594 -1.522 1.00 98.00 72 LEU A N 1
ATOM 579 C CA . LEU A 1 72 ? -8.139 -1.315 -2.789 1.00 98.00 72 LEU A CA 1
ATOM 580 C C . LEU A 1 72 ? -6.699 -1.578 -3.239 1.00 98.00 72 LEU A C 1
ATOM 582 O O . LEU A 1 72 ? -5.764 -0.862 -2.869 1.00 98.00 72 LEU A O 1
ATOM 586 N N . TRP A 1 73 ? -6.534 -2.621 -4.047 1.00 98.25 73 TRP A N 1
ATOM 587 C CA . TRP A 1 73 ? -5.273 -2.874 -4.729 1.00 98.25 73 TRP A CA 1
ATOM 588 C C . TRP A 1 73 ? -5.036 -1.807 -5.793 1.00 98.25 73 TRP A C 1
ATOM 590 O O . TRP A 1 73 ? -5.960 -1.406 -6.496 1.00 98.25 73 TRP A O 1
ATOM 600 N N . VAL A 1 74 ? -3.788 -1.373 -5.916 1.00 98.38 74 VAL A N 1
ATOM 601 C CA . VAL A 1 74 ? -3.312 -0.532 -7.008 1.00 98.38 74 VAL A CA 1
ATOM 602 C C . VAL A 1 74 ? -2.202 -1.240 -7.762 1.00 98.38 74 VAL A C 1
ATOM 604 O O . VAL A 1 74 ? -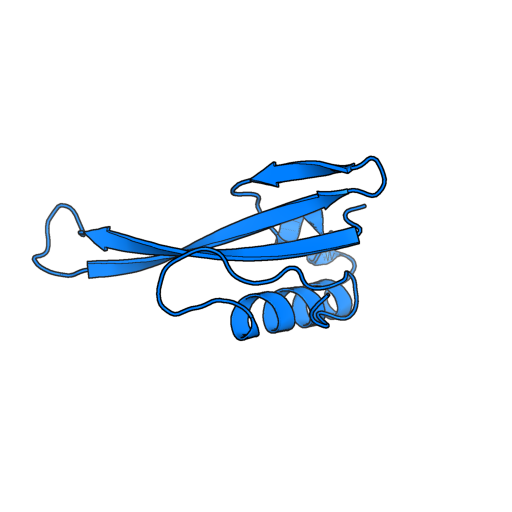1.414 -1.968 -7.155 1.00 98.38 74 VAL A O 1
ATOM 607 N N . ASP A 1 75 ? -2.131 -1.038 -9.069 1.00 97.88 75 ASP A N 1
ATOM 608 C CA . ASP A 1 75 ? -1.089 -1.619 -9.902 1.00 97.88 75 ASP A CA 1
ATOM 609 C C . ASP A 1 75 ? 0.294 -1.020 -9.602 1.00 97.88 75 ASP A C 1
ATOM 611 O O . ASP A 1 75 ? 0.458 0.143 -9.222 1.00 97.88 75 ASP A O 1
ATOM 615 N N . TYR A 1 76 ? 1.319 -1.844 -9.774 1.00 94.38 76 TYR A N 1
ATOM 616 C CA . TYR A 1 76 ? 2.693 -1.381 -9.907 1.00 94.38 76 TYR A CA 1
ATOM 617 C C . TYR A 1 76 ? 3.066 -1.389 -11.401 1.00 94.38 76 TYR A C 1
ATOM 619 O O . TYR A 1 76 ? 2.760 -2.373 -12.079 1.00 94.38 76 TYR A O 1
ATOM 627 N N . PRO A 1 77 ? 3.742 -0.353 -11.937 1.00 95.00 77 PRO A N 1
ATOM 628 C CA . PRO A 1 77 ? 4.301 0.814 -11.242 1.00 95.00 77 PRO A CA 1
ATOM 629 C C . PRO A 1 77 ? 3.409 2.070 -11.217 1.00 95.00 77 PRO A C 1
ATOM 631 O O . PRO A 1 77 ? 3.865 3.125 -10.774 1.00 95.00 77 PRO A O 1
ATOM 634 N N . TYR A 1 78 ? 2.169 2.007 -11.715 1.00 95.56 78 TYR A N 1
ATOM 635 C CA . TYR A 1 78 ? 1.394 3.214 -12.029 1.00 95.56 78 TYR A CA 1
ATOM 636 C C . TYR A 1 78 ? 0.507 3.736 -10.889 1.00 95.56 78 TYR A C 1
ATOM 638 O O . TYR A 1 78 ? 0.140 4.913 -10.916 1.00 95.56 78 TYR A O 1
ATOM 646 N N . GLY A 1 79 ? 0.181 2.918 -9.886 1.00 95.81 79 GLY A N 1
ATOM 647 C CA . GLY A 1 79 ? -0.649 3.320 -8.749 1.00 95.81 79 GLY A CA 1
ATOM 648 C C . GLY A 1 79 ? -2.134 3.503 -9.085 1.00 95.81 79 GLY A C 1
ATOM 649 O O . GLY A 1 79 ? -2.825 4.270 -8.416 1.00 95.81 79 GLY A O 1
ATOM 650 N N . ARG A 1 80 ? -2.638 2.835 -10.121 1.00 97.50 80 ARG A N 1
ATOM 651 C CA . ARG A 1 80 ? -4.047 2.841 -10.530 1.00 97.50 80 ARG A CA 1
ATOM 652 C C . ARG A 1 80 ? -4.799 1.726 -9.829 1.00 97.50 80 ARG A C 1
ATOM 654 O O . ARG A 1 80 ? -4.314 0.604 -9.754 1.00 97.50 80 ARG A O 1
ATOM 661 N N . THR A 1 81 ? -5.992 2.030 -9.339 1.00 96.75 81 THR A N 1
ATOM 662 C CA . THR A 1 81 ? -6.867 1.050 -8.691 1.00 96.75 81 THR A CA 1
ATOM 663 C C . THR A 1 81 ? -7.238 -0.095 -9.637 1.00 96.75 81 THR A C 1
ATOM 665 O O . THR A 1 81 ? -7.544 0.155 -10.804 1.00 96.75 81 THR A O 1
ATOM 668 N N . LEU A 1 82 ? -7.203 -1.323 -9.111 1.00 92.88 82 LEU A N 1
ATOM 669 C CA . LEU A 1 82 ? -7.626 -2.562 -9.770 1.00 92.88 82 LEU A CA 1
ATOM 670 C C . LEU A 1 82 ? -9.079 -2.925 -9.448 1.00 92.88 82 LEU A C 1
ATOM 672 O O . LEU A 1 82 ? -9.517 -2.648 -8.306 1.00 92.88 82 LEU A O 1
#

Foldseek 3Di:
DFFKKAKAWDWDDDPPDNDIDIDIFMWTAHPVRDIDTRDDLCVVLVCVVVVQQSVQQVVLRVVQYDNHGIGAIAGTRHSHGD